Protein AF-A0A0Q3HVW7-F1 (afdb_monomer_lite)

Sequence (70 aa):
MKLNLKKYKEQLQDWQEKGYHIMAQYDEDKIIVYQSYRKEIGNFAIKNQYFGGAFSLERMTWIKPINIDQ

Organism: NCBI:txid452084

Radius of gyration: 15.59 Å; chains: 1; bounding box: 32×27×39 Å

Secondary structure (DSSP, 8-state):
-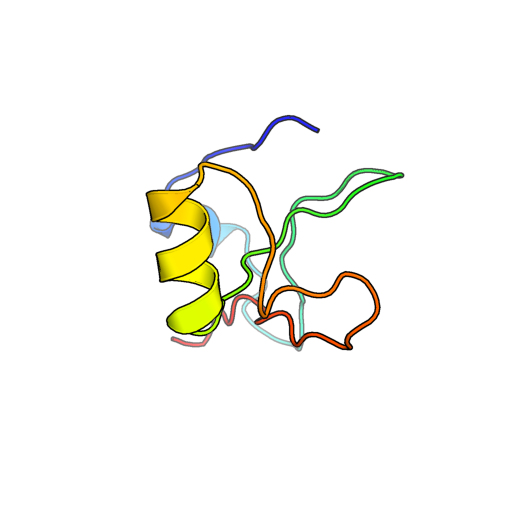PPPP--HHHHGGGS-SSS-----EE-SS-EE---PPPHHHHHHHHHHSS--TT--SSS-----PPPS--

Foldseek 3Di:
DDDDDDDPVVVLVVDDPDDDDFDWDDDPPDTDFDFDDDPVQVVCCVVPVDGDDPDDPPDDGDTDGDDSPD

InterPro domains:
  IPR025633 Protein of unknown function DUF4291 [PF14124] (21-6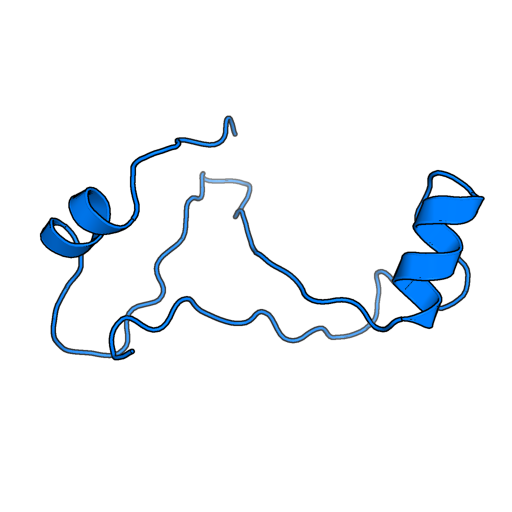5)
  IPR025633 Protein of unknown function DUF4291 [PTHR38567] (18-65)

pLDDT: mean 86.73, std 9.65, range [46.75, 97.69]

Structure (mmCIF, N/CA/C/O backbone):
data_AF-A0A0Q3HVW7-F1
#
_entry.id   AF-A0A0Q3HVW7-F1
#
loop_
_atom_site.group_PDB
_atom_site.id
_atom_site.type_symbol
_atom_site.label_atom_id
_atom_site.label_alt_id
_atom_site.label_comp_id
_atom_site.label_asym_id
_atom_site.label_entity_id
_atom_site.label_seq_id
_atom_site.pdbx_PDB_ins_code
_atom_site.Cartn_x
_atom_site.Cartn_y
_atom_site.Cartn_z
_atom_site.occupancy
_atom_site.B_iso_or_equiv
_atom_site.auth_seq_id
_atom_site.auth_comp_id
_atom_site.auth_asym_id
_atom_site.auth_atom_id
_atom_site.pdbx_PDB_model_num
ATOM 1 N N . MET A 1 1 ? -13.034 3.701 -4.880 1.00 85.50 1 MET A N 1
ATOM 2 C CA . MET A 1 1 ? -12.858 4.328 -3.558 1.00 85.50 1 MET A CA 1
ATOM 3 C C . MET A 1 1 ? -11.964 5.566 -3.605 1.00 85.50 1 MET A C 1
ATOM 5 O O . MET A 1 1 ? -10.957 5.551 -4.304 1.00 85.50 1 MET A O 1
ATOM 9 N N . LYS A 1 2 ? -12.304 6.614 -2.847 1.00 87.31 2 LYS A N 1
ATOM 10 C CA . LYS A 1 2 ? -11.436 7.774 -2.571 1.00 87.31 2 LYS A CA 1
ATOM 11 C C . LYS A 1 2 ? -10.737 7.554 -1.226 1.00 87.31 2 LYS A C 1
ATOM 13 O O . LYS A 1 2 ? -11.390 7.111 -0.288 1.00 87.31 2 LYS A O 1
ATOM 18 N N . LEU A 1 3 ? -9.439 7.853 -1.130 1.00 89.62 3 LEU A N 1
ATOM 19 C CA . LEU A 1 3 ? -8.695 7.719 0.126 1.00 89.62 3 LEU A CA 1
ATOM 20 C C . LEU A 1 3 ? -9.153 8.786 1.130 1.00 89.62 3 LEU A C 1
ATOM 22 O O . LEU A 1 3 ? -9.090 9.981 0.833 1.00 89.62 3 LEU A O 1
ATOM 26 N N . ASN A 1 4 ? -9.579 8.356 2.317 1.00 90.81 4 ASN A N 1
ATOM 27 C CA . ASN A 1 4 ? -9.953 9.251 3.407 1.00 90.81 4 ASN A CA 1
ATOM 28 C C . ASN A 1 4 ? -8.737 9.489 4.307 1.00 90.81 4 ASN A C 1
ATOM 30 O O . ASN A 1 4 ? -8.202 8.560 4.907 1.00 90.81 4 ASN A O 1
ATOM 34 N N . LEU A 1 5 ? -8.271 10.732 4.397 1.00 90.75 5 LEU A N 1
ATOM 35 C CA . LEU A 1 5 ? -7.087 11.083 5.179 1.00 90.75 5 LEU A CA 1
ATOM 36 C C . LEU A 1 5 ? -7.497 11.697 6.520 1.00 90.75 5 LEU A C 1
ATOM 38 O O . LEU A 1 5 ? -8.345 12.582 6.569 1.00 90.75 5 LEU A O 1
ATOM 42 N N . LYS A 1 6 ? -6.860 11.243 7.599 1.00 89.81 6 LYS A N 1
ATOM 43 C CA . LYS A 1 6 ? -6.971 11.795 8.957 1.00 89.81 6 LYS A CA 1
ATOM 44 C C . LYS A 1 6 ? -5.583 11.734 9.595 1.00 89.81 6 LYS A C 1
ATOM 46 O O . LYS A 1 6 ? -4.764 10.902 9.198 1.00 89.81 6 LYS A O 1
ATOM 51 N N . LYS A 1 7 ? -5.271 12.626 10.538 1.00 90.50 7 LYS A N 1
ATOM 52 C CA . LYS A 1 7 ? -3.966 12.575 11.213 1.00 90.50 7 LYS A CA 1
ATOM 53 C C . LYS A 1 7 ? -3.875 11.302 12.047 1.00 90.50 7 LYS A C 1
ATOM 55 O O . LYS A 1 7 ? -4.832 10.954 12.729 1.00 90.50 7 LYS A O 1
ATOM 60 N N . TYR A 1 8 ? -2.698 10.680 12.073 1.00 85.81 8 TYR A N 1
ATOM 61 C CA . TYR A 1 8 ? -2.452 9.458 12.848 1.00 85.81 8 TYR A CA 1
ATOM 62 C C . TYR A 1 8 ? -2.921 9.578 14.306 1.00 85.81 8 TYR A C 1
ATOM 64 O O . TYR A 1 8 ? -3.707 8.767 14.778 1.00 85.81 8 TYR A O 1
ATOM 72 N N . LYS A 1 9 ? -2.537 10.664 14.991 1.00 88.56 9 LYS A N 1
ATOM 73 C CA . LYS A 1 9 ? -2.916 10.903 16.395 1.00 88.56 9 LYS A CA 1
ATOM 74 C C . LYS A 1 9 ? -4.426 10.983 16.625 1.00 88.56 9 LYS A C 1
ATOM 76 O O . LYS A 1 9 ? -4.892 10.627 17.696 1.00 88.56 9 LYS A O 1
ATOM 81 N N . GLU A 1 10 ? -5.175 11.471 15.641 1.00 90.69 10 GLU A N 1
ATOM 82 C CA . GLU A 1 10 ? -6.633 11.573 15.730 1.00 90.69 10 GLU A CA 1
ATOM 83 C C . GLU A 1 10 ? -7.304 10.229 15.400 1.00 90.69 10 GLU A C 1
ATOM 85 O O . GLU A 1 10 ? -8.432 10.001 15.819 1.00 90.69 10 GLU A O 1
ATOM 90 N N . GLN A 1 11 ? -6.647 9.352 14.629 1.00 86.62 11 GLN A N 1
ATOM 91 C CA . GLN A 1 11 ? -7.148 8.009 14.311 1.00 86.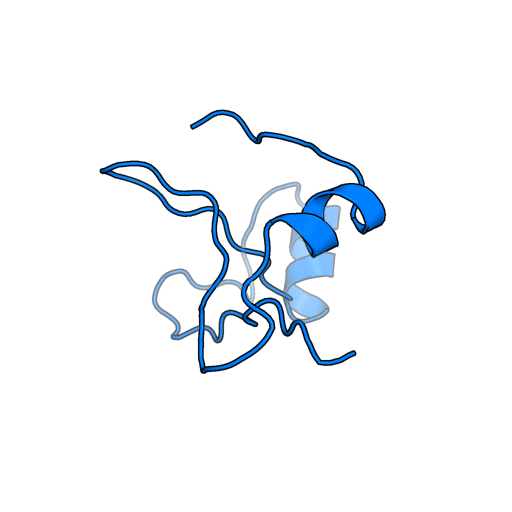62 11 GLN A CA 1
ATOM 92 C C . GLN A 1 11 ? -7.026 7.050 15.497 1.00 86.62 11 GLN A C 1
ATOM 94 O O . GLN A 1 11 ? -7.912 6.225 15.681 1.00 86.62 11 GLN A O 1
ATOM 99 N N . LEU A 1 12 ? -5.982 7.199 16.322 1.00 85.19 12 LEU A N 1
ATOM 100 C CA . LEU A 1 12 ? -5.755 6.362 17.507 1.00 85.19 12 LEU A CA 1
ATOM 101 C C . LEU A 1 12 ? -6.957 6.319 18.466 1.00 85.19 12 LEU A C 1
ATOM 103 O O . LEU A 1 12 ? -7.172 5.305 19.112 1.00 85.19 12 LEU A O 1
ATOM 107 N N . GLN A 1 13 ? -7.750 7.394 18.540 1.00 86.06 13 GLN A N 1
ATOM 108 C CA . GLN A 1 13 ? -8.937 7.464 19.406 1.00 86.06 13 GLN A CA 1
ATOM 109 C C . GLN A 1 13 ? -10.077 6.544 18.955 1.00 86.06 13 GLN A C 1
ATOM 111 O O . GLN A 1 13 ? -10.884 6.128 19.779 1.00 86.06 13 GLN A O 1
ATOM 116 N N . ASP A 1 14 ? -10.153 6.243 17.658 1.00 83.88 14 ASP A N 1
ATOM 117 C CA . ASP A 1 14 ? -11.222 5.420 17.081 1.00 83.88 14 ASP A CA 1
ATOM 118 C C . ASP A 1 14 ? -10.843 3.930 17.050 1.00 83.88 14 ASP A C 1
ATOM 120 O O . ASP A 1 14 ? -11.638 3.079 16.644 1.00 83.88 14 ASP A O 1
ATOM 124 N N . TRP A 1 15 ? -9.598 3.605 17.398 1.00 84.94 15 TRP A N 1
ATOM 125 C CA . TRP A 1 15 ? -9.052 2.263 17.278 1.00 84.94 15 TRP A CA 1
ATOM 126 C C . TRP A 1 15 ? -9.324 1.448 18.540 1.00 84.94 15 TRP A C 1
ATOM 128 O O . TRP A 1 15 ? -9.249 1.951 19.658 1.00 84.94 15 TRP A O 1
ATOM 138 N N . GLN A 1 16 ? -9.647 0.165 18.364 1.00 81.44 16 GLN A N 1
ATOM 139 C CA . GLN A 1 16 ? -9.836 -0.724 19.506 1.00 81.44 16 GLN A CA 1
ATOM 140 C C . GLN A 1 16 ? -8.482 -1.052 20.137 1.00 81.44 16 GLN A C 1
ATOM 142 O O . GLN A 1 16 ? -7.580 -1.538 19.463 1.00 81.44 16 GLN A O 1
ATOM 147 N N . GLU A 1 17 ? -8.362 -0.813 21.441 1.00 75.44 17 GLU A N 1
ATOM 148 C CA . GLU A 1 17 ? -7.116 -1.005 22.197 1.00 75.44 17 GLU A CA 1
ATOM 149 C C . GLU A 1 17 ? -6.801 -2.478 22.507 1.00 75.44 17 GLU A C 1
ATOM 151 O O . GLU A 1 17 ? -5.741 -2.789 23.046 1.00 75.44 17 GLU A O 1
ATOM 156 N N . LYS A 1 18 ? -7.735 -3.402 22.252 1.00 80.62 18 LYS A N 1
ATOM 157 C CA . LYS A 1 18 ? -7.597 -4.820 22.606 1.00 80.62 18 LYS A CA 1
ATOM 158 C C . LYS A 1 18 ? -8.130 -5.708 21.496 1.00 80.62 18 LYS A C 1
ATOM 160 O O . LYS A 1 18 ? -9.161 -5.401 20.914 1.00 80.62 18 LYS A O 1
ATOM 165 N N . GLY A 1 19 ? -7.477 -6.851 21.303 1.00 79.81 19 GLY A N 1
ATOM 166 C CA . GLY A 1 19 ? -7.856 -7.852 20.306 1.00 79.81 19 GLY A CA 1
ATOM 167 C C . GLY A 1 19 ? -7.046 -7.748 19.014 1.00 79.81 19 GLY A C 1
ATOM 168 O O . GLY A 1 19 ? -6.272 -6.819 18.810 1.00 79.81 19 GLY A O 1
ATOM 169 N N . TYR A 1 20 ? -7.211 -8.736 18.134 1.00 81.12 20 TYR A N 1
ATOM 170 C CA . TYR A 1 20 ? -6.521 -8.789 16.845 1.00 81.12 20 TYR A CA 1
ATOM 171 C C . TYR A 1 20 ? -7.421 -8.217 15.752 1.00 81.12 20 TYR A C 1
ATOM 173 O O . TYR A 1 20 ? -8.173 -8.945 15.103 1.00 81.12 20 TYR A O 1
ATOM 181 N N . HIS A 1 21 ? -7.351 -6.900 15.565 1.00 82.19 21 HIS A N 1
ATOM 182 C CA . HIS A 1 21 ? -8.144 -6.187 14.567 1.00 82.19 21 HIS A CA 1
ATOM 183 C C . HIS A 1 21 ? -7.280 -5.768 13.379 1.00 82.19 21 HIS A C 1
ATOM 185 O O . HIS A 1 21 ? -6.166 -5.273 13.540 1.00 82.19 21 HIS A O 1
ATOM 191 N N . ILE A 1 22 ? -7.808 -5.950 12.168 1.00 81.31 22 ILE A N 1
ATOM 192 C CA . ILE A 1 22 ? -7.202 -5.413 10.949 1.00 81.31 22 ILE A CA 1
ATOM 193 C C . ILE A 1 22 ? -7.914 -4.106 10.619 1.00 81.31 22 ILE A C 1
ATOM 195 O O . ILE A 1 22 ? -9.097 -4.103 10.283 1.00 81.31 22 ILE A O 1
ATOM 199 N N . MET A 1 23 ? -7.178 -3.000 10.691 1.00 85.31 23 MET A N 1
ATOM 200 C CA . MET A 1 23 ? -7.680 -1.689 10.291 1.00 85.31 23 MET A CA 1
ATOM 201 C C . MET A 1 23 ? -7.448 -1.480 8.796 1.00 85.31 23 MET A C 1
ATOM 203 O O . MET A 1 23 ? -6.314 -1.555 8.319 1.00 85.31 23 MET A O 1
ATOM 207 N N . ALA A 1 24 ? -8.518 -1.195 8.055 1.00 87.62 24 ALA A N 1
ATOM 208 C CA . ALA A 1 24 ? -8.449 -0.936 6.624 1.00 87.62 24 ALA A CA 1
ATOM 209 C C . ALA A 1 24 ? -9.545 0.033 6.176 1.00 87.62 24 ALA A C 1
ATOM 211 O O . ALA A 1 24 ? -10.625 0.087 6.760 1.00 87.62 24 ALA A O 1
ATOM 212 N N . GLN A 1 25 ? -9.272 0.765 5.097 1.00 90.25 25 GLN A N 1
ATOM 213 C CA . GLN A 1 25 ? -10.322 1.407 4.310 1.00 90.25 25 GLN A CA 1
ATOM 214 C C . GLN A 1 25 ? -10.693 0.456 3.180 1.00 90.25 25 GLN A C 1
ATOM 216 O O . GLN A 1 25 ? -9.814 0.036 2.422 1.00 90.25 25 GLN A O 1
ATOM 221 N N . TYR A 1 26 ? -11.973 0.119 3.084 1.00 93.00 26 TYR A N 1
ATOM 222 C CA . TYR A 1 26 ? -12.504 -0.758 2.053 1.00 93.00 26 TYR A CA 1
ATOM 223 C C . TYR A 1 26 ? -13.932 -0.351 1.677 1.00 93.00 26 TYR A C 1
ATOM 225 O O . TYR A 1 26 ? -14.625 0.305 2.456 1.00 93.00 26 TYR A O 1
ATOM 233 N N . ASP A 1 27 ? -14.332 -0.717 0.466 1.00 93.50 27 ASP A N 1
ATOM 234 C CA . ASP A 1 27 ? -15.716 -0.736 -0.001 1.00 93.50 27 ASP A CA 1
ATOM 235 C C . ASP A 1 27 ? -16.100 -2.184 -0.366 1.00 93.50 27 ASP A C 1
ATOM 237 O O . ASP A 1 27 ? -15.343 -3.116 -0.086 1.00 93.50 27 ASP A O 1
ATOM 241 N N . GLU A 1 28 ? -17.282 -2.390 -0.950 1.00 95.19 28 GLU A N 1
ATOM 242 C CA . GLU A 1 28 ? -17.774 -3.727 -1.327 1.00 95.19 28 GLU A CA 1
ATOM 243 C C . GLU A 1 28 ? -16.860 -4.445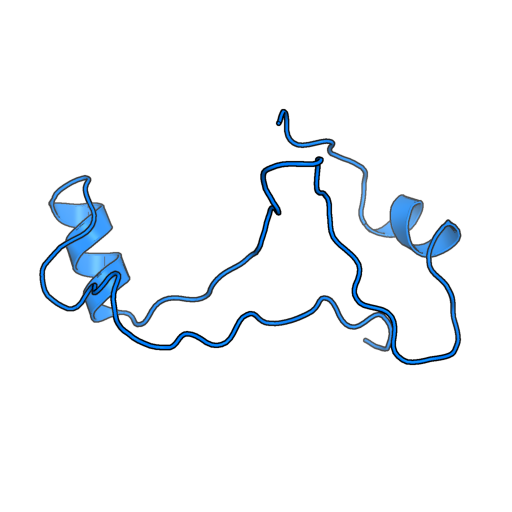 -2.338 1.00 95.19 28 GLU A C 1
ATOM 245 O O . GLU A 1 28 ? -16.837 -5.674 -2.379 1.00 95.19 28 GLU A O 1
ATOM 250 N N . ASP A 1 29 ? -16.060 -3.696 -3.105 1.00 95.12 29 ASP A N 1
ATOM 251 C CA . ASP A 1 29 ? -15.243 -4.230 -4.194 1.00 95.12 29 ASP A CA 1
ATOM 252 C C . ASP A 1 29 ? -13.735 -4.227 -3.895 1.00 95.12 29 ASP A C 1
ATOM 254 O O . ASP A 1 29 ? -12.973 -4.977 -4.511 1.00 95.12 29 ASP A O 1
ATOM 258 N N . LYS A 1 30 ? -13.252 -3.285 -3.075 1.00 92.94 30 LYS A N 1
ATOM 259 C CA . LYS A 1 30 ? -11.827 -2.922 -3.004 1.00 92.94 30 LYS A CA 1
ATOM 260 C C . LYS A 1 30 ? -11.394 -2.636 -1.575 1.00 92.94 30 LYS A C 1
ATOM 262 O O . LYS A 1 30 ? -12.094 -1.991 -0.808 1.00 92.94 30 LYS A O 1
ATOM 267 N N . ILE A 1 31 ? -10.151 -2.995 -1.271 1.00 90.81 31 ILE A N 1
ATOM 268 C CA . ILE A 1 31 ? -9.444 -2.634 -0.039 1.00 90.81 31 ILE A CA 1
ATOM 269 C C . ILE A 1 31 ? -8.185 -1.836 -0.384 1.00 90.81 31 ILE A C 1
ATOM 271 O O . ILE A 1 31 ? -7.497 -2.135 -1.361 1.00 90.81 31 ILE A O 1
ATOM 275 N N . ILE A 1 32 ? -7.871 -0.814 0.412 1.00 89.31 32 ILE A N 1
ATOM 276 C CA . ILE A 1 32 ? -6.597 -0.096 0.308 1.00 89.31 32 ILE A CA 1
ATOM 277 C C . ILE A 1 32 ? -5.598 -0.707 1.275 1.00 89.31 32 ILE A C 1
ATOM 279 O O . ILE A 1 32 ? -5.857 -0.827 2.471 1.00 89.31 32 ILE A O 1
ATOM 283 N N . VAL A 1 33 ? -4.422 -1.035 0.746 1.00 87.75 33 VAL A N 1
ATOM 284 C CA . VAL A 1 33 ? -3.329 -1.620 1.515 1.00 87.75 33 VAL A CA 1
ATOM 285 C C . VAL A 1 33 ? -2.023 -0.902 1.234 1.00 87.75 33 VAL A C 1
ATOM 287 O O . VAL A 1 33 ? -1.789 -0.394 0.137 1.00 87.75 33 VAL A O 1
ATOM 290 N N . TYR A 1 34 ? -1.150 -0.894 2.235 1.00 85.25 34 TYR A N 1
ATOM 291 C CA . TYR A 1 34 ? 0.250 -0.562 2.039 1.00 85.25 34 TYR A CA 1
ATOM 292 C C . TYR A 1 34 ? 1.040 -1.847 1.786 1.00 85.25 34 TYR A C 1
ATOM 294 O O . TYR A 1 34 ? 0.999 -2.789 2.579 1.00 85.25 34 TYR A O 1
ATOM 302 N N . GLN A 1 35 ? 1.781 -1.873 0.683 1.00 85.00 35 GLN A N 1
ATOM 303 C CA . GLN A 1 35 ? 2.614 -3.003 0.297 1.00 85.00 35 GLN A CA 1
ATOM 304 C C . GLN A 1 35 ? 4.047 -2.529 0.084 1.00 85.00 35 GLN A C 1
ATOM 306 O O . GLN A 1 35 ? 4.319 -1.673 -0.758 1.00 85.00 35 GLN A O 1
ATOM 311 N N . SER A 1 36 ? 4.980 -3.111 0.831 1.00 85.56 36 SER A N 1
ATOM 312 C CA . SER A 1 36 ? 6.406 -2.877 0.621 1.00 85.56 36 SER A CA 1
ATOM 313 C C . SER A 1 36 ? 6.925 -3.761 -0.513 1.00 85.56 36 SER A C 1
ATOM 315 O O . SER A 1 36 ? 6.755 -4.982 -0.498 1.00 85.56 36 SER A O 1
ATOM 317 N N . TYR A 1 37 ? 7.591 -3.150 -1.490 1.00 88.44 37 TYR A N 1
ATOM 318 C CA . TYR A 1 37 ? 8.233 -3.856 -2.597 1.00 88.44 37 TYR A CA 1
ATOM 319 C C . TYR A 1 37 ? 9.741 -3.992 -2.387 1.00 88.44 37 TYR A C 1
ATOM 321 O O . TYR A 1 37 ? 10.370 -3.159 -1.735 1.00 88.44 37 TYR A O 1
ATOM 329 N N . ARG A 1 38 ? 10.332 -5.040 -2.977 1.00 90.75 38 ARG A N 1
ATOM 330 C CA . ARG A 1 38 ? 11.791 -5.186 -3.040 1.00 90.75 38 ARG A CA 1
ATOM 331 C C . ARG A 1 38 ? 12.407 -4.073 -3.894 1.00 90.75 38 ARG A C 1
ATOM 333 O O . ARG A 1 38 ? 11.750 -3.523 -4.783 1.00 90.75 38 ARG A O 1
ATOM 340 N N . LYS A 1 39 ? 13.684 -3.774 -3.645 1.00 94.81 39 LYS A N 1
ATOM 341 C CA . LYS A 1 39 ? 14.407 -2.669 -4.288 1.00 94.81 39 LYS A CA 1
ATOM 342 C C . LYS A 1 39 ? 14.433 -2.792 -5.813 1.00 94.81 39 LYS A C 1
ATOM 344 O O . LYS A 1 39 ? 14.317 -1.782 -6.495 1.00 94.81 39 LYS A O 1
ATOM 349 N N . GLU A 1 40 ? 14.524 -4.003 -6.357 1.00 95.62 40 GLU A N 1
ATOM 350 C CA . GLU A 1 40 ? 14.560 -4.244 -7.805 1.00 95.62 40 GLU A CA 1
ATOM 351 C C . GLU A 1 40 ? 13.256 -3.805 -8.482 1.00 95.62 40 GLU A C 1
ATOM 353 O O . GLU A 1 40 ? 13.289 -3.165 -9.531 1.00 95.62 40 GLU A O 1
ATOM 358 N N . ILE A 1 41 ? 12.114 -4.087 -7.845 1.00 94.94 41 ILE A N 1
ATOM 359 C CA . ILE A 1 41 ? 10.787 -3.682 -8.328 1.00 94.94 41 ILE A CA 1
ATOM 360 C C . ILE A 1 41 ? 10.655 -2.159 -8.273 1.00 94.94 41 ILE A C 1
ATOM 362 O O . ILE A 1 41 ? 10.240 -1.542 -9.251 1.00 94.94 41 ILE A O 1
ATOM 366 N N . GLY A 1 42 ? 11.043 -1.550 -7.146 1.00 94.38 42 GLY A N 1
ATOM 367 C CA . GLY A 1 42 ? 10.997 -0.096 -6.977 1.00 94.38 42 GLY A CA 1
ATOM 368 C C . GLY A 1 42 ? 11.869 0.636 -7.999 1.00 94.38 42 GLY A C 1
ATOM 369 O O . GLY A 1 42 ? 11.401 1.554 -8.667 1.00 94.38 42 GLY A O 1
ATOM 370 N N . ASN A 1 43 ? 13.109 0.183 -8.189 1.00 96.56 43 ASN A N 1
ATOM 371 C CA . ASN A 1 43 ? 14.034 0.758 -9.165 1.00 96.56 43 ASN A CA 1
ATOM 372 C C . ASN A 1 43 ? 13.506 0.635 -10.600 1.00 96.56 43 ASN A C 1
ATOM 374 O O . ASN A 1 43 ? 13.601 1.589 -11.372 1.00 96.56 43 ASN A O 1
ATOM 378 N N . PHE A 1 44 ? 12.940 -0.524 -10.959 1.00 97.00 44 PHE A N 1
ATOM 379 C CA . PHE A 1 44 ? 12.327 -0.719 -12.270 1.00 97.00 44 PHE A CA 1
ATOM 380 C C . PHE A 1 44 ? 11.161 0.252 -12.481 1.00 97.00 44 PHE A C 1
ATOM 382 O O . PHE A 1 44 ? 11.108 0.917 -13.515 1.00 97.00 44 PHE A O 1
ATOM 389 N N . ALA A 1 45 ? 10.258 0.363 -11.504 1.00 96.31 45 ALA A N 1
ATOM 390 C CA . ALA A 1 45 ? 9.075 1.207 -11.609 1.00 96.31 45 ALA A CA 1
ATOM 391 C C . ALA A 1 45 ? 9.424 2.698 -11.693 1.00 96.31 45 ALA A C 1
ATOM 393 O O . ALA A 1 45 ? 8.880 3.399 -12.538 1.00 96.31 45 ALA A O 1
ATOM 394 N N . ILE A 1 46 ? 10.382 3.178 -10.892 1.00 96.06 46 ILE A N 1
ATOM 395 C CA . ILE A 1 46 ? 10.854 4.571 -10.961 1.00 96.06 46 ILE A CA 1
ATOM 396 C C . ILE A 1 46 ? 11.451 4.871 -12.338 1.00 96.06 46 ILE A C 1
ATOM 398 O O . ILE A 1 46 ? 11.165 5.911 -12.926 1.00 96.06 46 ILE A O 1
ATOM 402 N N . LYS A 1 47 ? 12.263 3.957 -12.879 1.00 97.69 47 LYS A N 1
ATOM 403 C CA . LYS A 1 47 ? 12.917 4.159 -14.174 1.00 97.69 47 LYS A CA 1
ATOM 404 C C . LYS A 1 47 ? 11.932 4.136 -15.345 1.00 97.69 47 LYS A C 1
ATOM 406 O O . LYS A 1 47 ? 12.073 4.936 -16.261 1.00 97.69 47 LYS A O 1
ATOM 411 N N . ASN A 1 48 ? 10.981 3.205 -15.336 1.00 97.69 48 ASN A N 1
ATOM 412 C CA . ASN A 1 48 ? 10.125 2.929 -16.492 1.00 97.69 48 ASN A CA 1
ATOM 413 C C . ASN A 1 48 ? 8.708 3.509 -16.365 1.00 97.69 48 ASN A C 1
ATOM 415 O O . ASN A 1 48 ? 7.969 3.489 -17.340 1.00 97.69 48 ASN A O 1
ATOM 419 N N . GLN A 1 49 ? 8.328 4.025 -15.192 1.00 96.69 49 GLN A N 1
ATOM 420 C CA . GLN A 1 49 ? 7.003 4.587 -14.888 1.00 96.69 49 GLN A CA 1
ATOM 421 C C . GLN A 1 49 ? 5.837 3.583 -15.004 1.00 96.69 49 GLN A C 1
ATOM 423 O O . GLN A 1 49 ? 4.679 3.971 -15.131 1.00 96.69 49 GLN A O 1
ATOM 428 N N . TYR A 1 50 ? 6.123 2.281 -14.914 1.00 95.06 50 TYR A N 1
ATOM 429 C CA . TYR A 1 50 ? 5.132 1.211 -14.772 1.00 95.06 50 TYR A CA 1
ATOM 430 C C . TYR A 1 50 ? 5.743 0.007 -14.039 1.00 95.06 50 TYR A C 1
ATOM 432 O O . TYR A 1 50 ? 6.965 -0.118 -13.924 1.00 95.06 50 TYR A O 1
ATOM 440 N N . PHE A 1 51 ? 4.904 -0.900 -13.536 1.00 93.06 51 PHE A N 1
ATOM 441 C CA . PHE A 1 51 ? 5.371 -2.128 -12.890 1.00 93.06 51 PHE A CA 1
ATOM 442 C C . PHE A 1 51 ? 5.735 -3.207 -13.916 1.00 93.06 51 PHE A C 1
ATOM 444 O O . PHE A 1 51 ? 4.929 -3.561 -14.769 1.00 93.06 51 PHE A O 1
ATOM 451 N N . GLY A 1 52 ? 6.933 -3.775 -13.795 1.00 91.88 52 GLY A N 1
ATOM 452 C CA . GLY A 1 52 ? 7.428 -4.848 -14.656 1.00 91.88 52 GLY A CA 1
ATOM 453 C C . GLY A 1 52 ? 8.716 -5.460 -14.106 1.00 91.88 52 GLY A C 1
ATOM 454 O O . GLY A 1 52 ? 9.072 -5.246 -12.942 1.00 91.88 52 GLY A O 1
ATOM 455 N N . GLY A 1 53 ? 9.416 -6.247 -14.924 1.00 93.56 53 GLY A N 1
ATOM 456 C CA . GLY A 1 53 ? 10.643 -6.928 -14.511 1.00 93.56 53 GLY A CA 1
ATOM 457 C C . GLY A 1 53 ? 10.380 -7.958 -13.409 1.00 93.56 53 GLY A C 1
ATOM 458 O O . GLY A 1 53 ? 9.699 -8.948 -13.637 1.00 93.56 53 GLY A O 1
ATOM 459 N N . ALA A 1 54 ? 10.906 -7.718 -12.205 1.00 93.06 54 ALA A N 1
ATOM 460 C CA . ALA A 1 54 ? 10.738 -8.611 -11.052 1.00 93.06 54 ALA A CA 1
ATOM 461 C C . ALA A 1 54 ? 9.340 -8.542 -10.394 1.00 93.06 54 ALA A C 1
ATOM 463 O O . ALA A 1 54 ? 9.070 -9.254 -9.423 1.00 93.06 54 ALA A O 1
ATOM 464 N N . PHE A 1 55 ? 8.460 -7.653 -10.859 1.00 93.25 55 PHE A N 1
ATOM 465 C CA . PHE A 1 55 ? 7.077 -7.588 -10.395 1.00 93.25 55 PHE A CA 1
ATOM 466 C C . PHE A 1 55 ? 6.241 -8.739 -10.978 1.00 93.25 55 PHE A C 1
ATOM 468 O O . PHE A 1 55 ? 6.406 -9.105 -12.135 1.00 93.25 55 PHE A O 1
ATOM 475 N N . SER A 1 56 ? 5.321 -9.291 -10.185 1.00 90.81 56 SER A N 1
ATOM 476 C CA . SER A 1 56 ? 4.392 -10.343 -10.612 1.00 90.81 56 SER A CA 1
ATOM 477 C C . SER A 1 56 ? 3.046 -10.136 -9.927 1.00 90.81 56 SER A C 1
ATOM 479 O O . SER A 1 56 ? 3.014 -9.843 -8.729 1.00 90.81 56 SER A O 1
ATOM 481 N N . LEU A 1 57 ? 1.967 -10.294 -10.696 1.00 89.44 57 LEU A N 1
ATOM 482 C CA . LEU A 1 57 ? 0.583 -10.265 -10.212 1.00 89.44 57 LEU A CA 1
ATOM 483 C C . LEU A 1 57 ? 0.145 -11.606 -9.611 1.00 89.44 57 LEU A C 1
ATOM 485 O O . LEU A 1 57 ? -0.766 -11.637 -8.795 1.00 89.44 57 LEU A O 1
ATOM 489 N N . GLU A 1 58 ? 0.798 -12.701 -9.997 1.00 91.44 58 GLU A N 1
ATOM 490 C CA . GLU A 1 58 ? 0.438 -14.058 -9.565 1.00 91.44 58 GLU A CA 1
ATOM 491 C C . GLU A 1 58 ? 1.165 -14.480 -8.287 1.00 91.44 58 GLU A C 1
ATOM 493 O O . GLU A 1 58 ? 0.813 -15.475 -7.654 1.00 91.44 58 GLU A O 1
ATOM 498 N N . ARG A 1 59 ? 2.205 -13.741 -7.885 1.00 87.88 59 ARG A N 1
ATOM 499 C CA . ARG A 1 59 ? 2.951 -14.090 -6.679 1.00 87.88 59 ARG A CA 1
ATOM 500 C C . ARG A 1 59 ? 2.114 -13.805 -5.433 1.00 87.88 59 ARG A C 1
ATOM 502 O O . ARG A 1 59 ? 1.530 -12.731 -5.287 1.00 87.88 59 ARG A O 1
ATOM 509 N N . MET A 1 60 ? 2.193 -14.708 -4.461 1.00 87.12 60 MET A N 1
ATOM 510 C CA . MET A 1 60 ? 1.719 -14.412 -3.115 1.00 87.12 60 MET A CA 1
ATOM 511 C C . MET A 1 60 ? 2.519 -13.239 -2.536 1.00 87.12 60 MET A C 1
ATOM 513 O O . MET A 1 60 ? 3.753 -13.200 -2.619 1.00 87.12 60 MET A O 1
ATOM 517 N N . THR A 1 61 ? 1.827 -12.274 -1.937 1.00 82.31 61 THR A N 1
ATOM 518 C CA . THR A 1 61 ? 2.46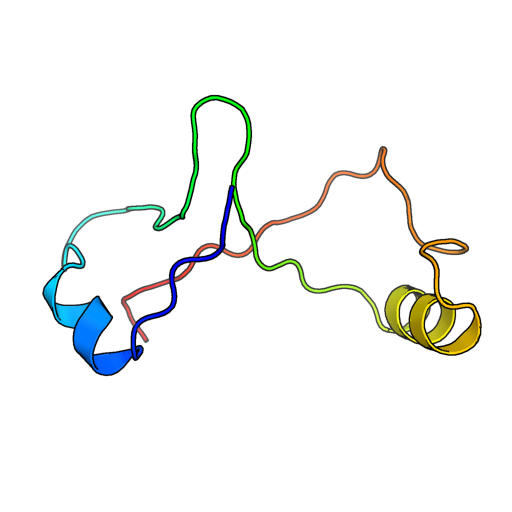1 -11.151 -1.251 1.00 82.31 61 THR A CA 1
ATOM 519 C C . THR A 1 61 ? 1.929 -11.020 0.158 1.00 82.31 61 THR A C 1
ATOM 521 O O . THR A 1 61 ? 0.736 -11.140 0.409 1.00 82.31 61 THR A O 1
ATOM 524 N N . TRP A 1 62 ? 2.831 -10.708 1.078 1.00 82.00 62 TRP A N 1
ATOM 525 C CA . TRP A 1 62 ? 2.453 -10.348 2.431 1.00 82.00 62 TRP A CA 1
ATOM 526 C C . TRP A 1 62 ? 1.987 -8.896 2.450 1.00 82.00 62 TRP A C 1
ATOM 528 O O . TRP A 1 62 ? 2.659 -8.015 1.906 1.00 82.00 62 TRP A O 1
ATOM 538 N N . ILE A 1 63 ? 0.833 -8.664 3.064 1.00 81.81 63 ILE A N 1
ATOM 539 C CA . ILE A 1 63 ? 0.314 -7.332 3.363 1.00 81.81 63 ILE A CA 1
ATOM 540 C C . ILE A 1 63 ? 0.578 -7.103 4.843 1.00 81.81 63 ILE A C 1
ATOM 542 O O . ILE A 1 63 ? 0.181 -7.918 5.674 1.00 81.81 63 ILE A O 1
ATOM 546 N N . LYS A 1 64 ? 1.290 -6.023 5.173 1.00 78.94 64 LYS A N 1
ATOM 547 C CA . LYS A 1 64 ? 1.575 -5.695 6.569 1.00 78.94 64 LYS A CA 1
ATOM 548 C C . LYS A 1 64 ? 0.327 -5.040 7.174 1.00 78.94 64 LYS A C 1
ATOM 550 O O . LYS A 1 64 ? -0.030 -3.955 6.713 1.00 78.94 64 LYS A O 1
ATOM 555 N N . PRO A 1 65 ? -0.327 -5.651 8.178 1.00 73.94 65 PRO A N 1
ATOM 556 C CA . PRO A 1 65 ? -1.406 -4.980 8.886 1.00 73.94 65 PRO A CA 1
ATOM 557 C C . PRO A 1 65 ? -0.841 -3.801 9.685 1.00 73.94 65 PRO A C 1
ATOM 559 O O . PRO A 1 65 ? 0.312 -3.821 10.128 1.00 73.94 65 PRO A O 1
ATOM 562 N N . ILE A 1 66 ? -1.658 -2.768 9.866 1.00 68.81 66 ILE A N 1
ATOM 563 C CA . ILE A 1 66 ? -1.357 -1.694 10.812 1.00 68.81 66 ILE A CA 1
ATOM 564 C C . ILE A 1 66 ? -1.474 -2.293 12.213 1.00 68.81 66 ILE A C 1
ATOM 566 O O . ILE A 1 66 ? -2.534 -2.797 12.572 1.00 68.81 66 ILE A O 1
ATOM 570 N N . ASN A 1 67 ? -0.374 -2.275 12.967 1.00 62.62 67 ASN A N 1
ATOM 571 C CA . ASN A 1 67 ? -0.370 -2.666 14.371 1.00 62.62 67 ASN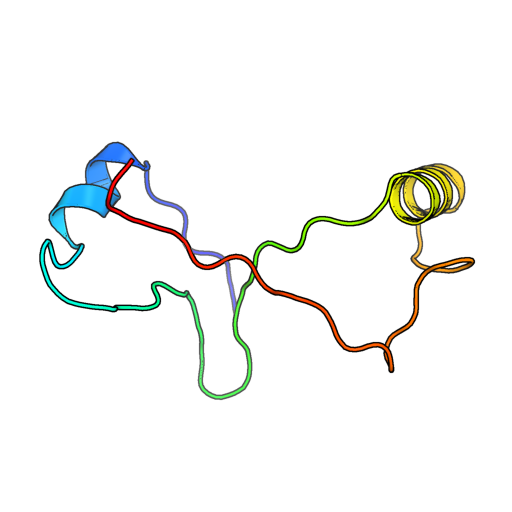 A CA 1
ATOM 572 C C . ASN A 1 67 ? -0.526 -1.407 15.233 1.00 62.62 67 ASN A C 1
ATOM 574 O O . ASN A 1 67 ? 0.121 -0.398 14.952 1.00 62.62 67 ASN A O 1
ATOM 578 N N . ILE A 1 68 ? -1.398 -1.481 16.234 1.00 59.53 68 ILE A N 1
ATOM 579 C CA . ILE A 1 68 ? -1.720 -0.391 17.162 1.00 59.53 68 ILE A CA 1
ATOM 580 C C . ILE A 1 68 ? -0.743 -0.398 18.355 1.00 59.53 68 ILE A C 1
ATOM 582 O O . ILE A 1 68 ? -0.562 0.623 19.008 1.00 59.53 68 ILE A O 1
ATOM 586 N N . ASP A 1 69 ? -0.041 -1.513 18.584 1.00 56.22 69 ASP A N 1
ATOM 587 C CA . ASP A 1 69 ? 0.831 -1.734 19.745 1.00 56.22 69 ASP A CA 1
ATOM 588 C C . ASP A 1 69 ? 2.249 -1.113 19.627 1.00 56.22 69 ASP A C 1
ATOM 590 O O . ASP A 1 69 ? 3.183 -1.601 20.269 1.00 56.22 69 ASP A O 1
ATOM 594 N N . GLN A 1 70 ? 2.465 -0.081 18.795 1.00 46.75 70 GLN A N 1
ATOM 595 C CA . GLN A 1 70 ? 3.777 0.585 18.634 1.00 46.75 70 GLN A CA 1
ATOM 596 C C . GLN A 1 70 ? 3.729 2.106 18.796 1.00 46.75 70 GLN A C 1
ATOM 598 O O . GLN A 1 70 ? 2.883 2.762 18.145 1.00 46.75 70 GLN A O 1
#